Protein AF-A0A848UQY7-F1 (afdb_monomer_lite)

pLDDT: mean 85.92, std 14.57, range [40.5, 96.62]

Radius of gyration: 12.93 Å; chains: 1; bounding box: 29×19×36 Å

Foldseek 3Di:
DPPPDDDDDDCPPPDFDKDWDWDDDPNDIDIDIDGDDD

Sequence (38 aa):
AENSKERTIDITTLPNGVYFLSIEYNGKRFNKRIIKED

Structure (mmCIF, N/CA/C/O backbone):
data_AF-A0A848UQY7-F1
#
_entry.id   AF-A0A848UQY7-F1
#
loop_
_atom_site.group_PDB
_atom_site.id
_atom_site.type_symbol
_atom_site.label_atom_id
_atom_site.label_alt_id
_atom_site.label_comp_id
_atom_site.label_asym_id
_atom_site.label_entity_id
_atom_site.label_seq_id
_atom_site.pdbx_PDB_ins_code
_atom_site.Cartn_x
_atom_site.Cartn_y
_atom_site.Cartn_z
_atom_site.occupancy
_atom_site.B_iso_or_equiv
_atom_site.auth_seq_id
_atom_site.auth_comp_id
_atom_site.auth_asym_id
_atom_site.auth_atom_id
_atom_site.pdbx_PDB_model_num
ATOM 1 N N . ALA A 1 1 ? -3.984 -8.035 27.501 1.00 40.50 1 ALA A N 1
ATOM 2 C CA . ALA A 1 1 ? -3.910 -6.774 26.742 1.00 40.50 1 ALA A CA 1
ATOM 3 C C . ALA A 1 1 ? -3.696 -7.142 25.284 1.00 40.50 1 ALA A C 1
ATOM 5 O O . ALA A 1 1 ? -2.586 -7.483 24.901 1.00 40.50 1 ALA A O 1
ATOM 6 N N . GLU A 1 2 ? -4.776 -7.226 24.514 1.00 45.50 2 GLU A N 1
ATOM 7 C CA . GLU A 1 2 ? -4.710 -7.565 23.092 1.00 45.50 2 GLU A CA 1
ATOM 8 C C . GLU A 1 2 ? -4.315 -6.287 22.347 1.00 45.50 2 GLU A C 1
ATOM 10 O O . GLU A 1 2 ? -5.093 -5.336 22.285 1.00 45.50 2 GLU A O 1
ATOM 15 N N . ASN A 1 3 ? -3.060 -6.209 21.897 1.00 53.78 3 ASN A N 1
ATOM 16 C CA . ASN A 1 3 ? -2.553 -5.067 21.144 1.00 53.78 3 ASN A CA 1
ATOM 17 C C . ASN A 1 3 ? -3.323 -5.006 19.819 1.00 53.78 3 ASN A C 1
ATOM 19 O O . ASN A 1 3 ? -3.105 -5.811 18.912 1.00 53.78 3 ASN A O 1
ATOM 23 N N . SER A 1 4 ? -4.323 -4.133 19.755 1.00 55.28 4 SER A N 1
ATOM 24 C CA . SER A 1 4 ? -5.271 -4.083 18.657 1.00 55.28 4 SER A CA 1
ATOM 25 C C . SER A 1 4 ? -4.581 -3.657 17.358 1.00 55.28 4 SER A C 1
ATOM 27 O O . SER A 1 4 ? -4.466 -2.471 17.066 1.00 55.28 4 SER A O 1
ATOM 29 N N . LYS A 1 5 ? -4.264 -4.678 16.551 1.00 64.88 5 LYS A N 1
ATOM 30 C CA . LYS A 1 5 ? -4.284 -4.706 15.079 1.00 64.88 5 LYS A CA 1
ATOM 31 C C . LYS A 1 5 ? -3.147 -3.975 14.360 1.00 64.88 5 LYS A C 1
ATOM 33 O O . LYS A 1 5 ? -3.397 -3.121 13.512 1.00 64.88 5 LYS A O 1
ATOM 38 N N . GLU A 1 6 ? -1.910 -4.406 14.582 1.00 71.81 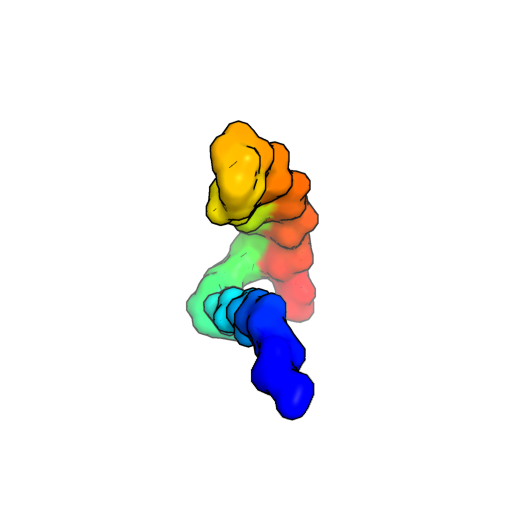6 GLU A N 1
ATOM 39 C CA . GLU A 1 6 ? -0.896 -4.260 13.533 1.00 71.81 6 GLU A CA 1
ATOM 40 C C . GLU A 1 6 ? -1.313 -5.129 12.329 1.00 71.81 6 GLU A C 1
ATOM 42 O O . GLU A 1 6 ? -1.542 -6.331 12.465 1.00 71.81 6 GLU A O 1
ATOM 47 N N . ARG A 1 7 ? -1.503 -4.508 11.159 1.00 75.69 7 ARG A N 1
ATOM 48 C CA . ARG A 1 7 ? -1.735 -5.210 9.889 1.00 75.69 7 ARG A CA 1
ATOM 49 C C . ARG A 1 7 ? -0.543 -4.963 8.983 1.00 75.69 7 ARG A C 1
ATOM 51 O O . ARG A 1 7 ? -0.343 -3.841 8.521 1.00 75.69 7 ARG A O 1
ATOM 58 N N . THR A 1 8 ? 0.206 -6.020 8.711 1.00 83.75 8 THR A N 1
ATOM 59 C CA . THR A 1 8 ? 1.310 -5.990 7.755 1.00 83.75 8 THR A CA 1
ATOM 60 C C . THR A 1 8 ? 0.768 -6.177 6.344 1.00 83.75 8 THR A C 1
ATOM 62 O O . THR A 1 8 ? -0.047 -7.064 6.097 1.00 83.75 8 THR A O 1
ATOM 65 N N . ILE A 1 9 ? 1.214 -5.327 5.423 1.00 85.69 9 ILE A N 1
ATOM 66 C CA . ILE A 1 9 ? 0.930 -5.450 3.993 1.00 85.69 9 ILE A CA 1
ATOM 67 C C . ILE A 1 9 ? 2.230 -5.887 3.335 1.00 85.69 9 ILE A C 1
ATOM 69 O O . ILE A 1 9 ? 3.202 -5.132 3.333 1.00 85.69 9 ILE A O 1
ATOM 73 N N . ASP A 1 10 ? 2.243 -7.109 2.815 1.00 89.06 10 ASP A N 1
ATOM 74 C CA . ASP A 1 10 ? 3.379 -7.634 2.071 1.00 89.06 10 ASP A CA 1
ATOM 75 C C . ASP A 1 10 ? 3.343 -7.112 0.627 1.00 89.06 10 ASP A C 1
ATOM 77 O O . ASP A 1 10 ? 2.345 -7.265 -0.077 1.00 89.06 10 ASP A O 1
ATOM 81 N N . ILE A 1 11 ? 4.429 -6.460 0.210 1.00 88.81 11 ILE A N 1
ATOM 82 C CA . ILE A 1 11 ? 4.615 -5.906 -1.139 1.00 88.81 11 ILE A CA 1
ATOM 83 C C . ILE A 1 11 ? 5.795 -6.555 -1.874 1.00 88.81 11 ILE A C 1
ATOM 85 O O . ILE A 1 11 ? 6.187 -6.083 -2.938 1.00 88.81 11 ILE A O 1
ATOM 89 N N . THR A 1 12 ? 6.386 -7.614 -1.313 1.00 90.25 12 THR A N 1
ATOM 90 C CA . THR A 1 12 ? 7.612 -8.242 -1.837 1.00 90.25 12 THR A CA 1
ATOM 91 C C . THR A 1 12 ? 7.432 -8.835 -3.232 1.00 90.25 12 THR A C 1
ATOM 93 O O . THR A 1 12 ? 8.357 -8.803 -4.036 1.00 90.25 12 THR A O 1
ATOM 96 N N . THR A 1 13 ? 6.231 -9.320 -3.547 1.00 92.88 13 THR A N 1
ATOM 97 C CA . THR A 1 13 ? 5.889 -9.895 -4.858 1.00 92.88 13 THR A CA 1
ATOM 98 C C . THR A 1 13 ? 5.504 -8.848 -5.902 1.00 92.88 13 THR A C 1
ATOM 100 O O . THR A 1 13 ? 5.301 -9.189 -7.068 1.00 92.88 13 THR A O 1
ATOM 103 N N . LEU A 1 14 ? 5.388 -7.576 -5.507 1.00 92.69 14 LEU A N 1
ATOM 104 C CA . LEU A 1 14 ? 5.030 -6.501 -6.420 1.00 92.69 14 LEU A CA 1
ATOM 105 C C . LEU A 1 14 ? 6.273 -5.990 -7.176 1.00 92.69 14 LEU A C 1
ATOM 107 O O . LEU A 1 14 ? 7.353 -5.898 -6.586 1.00 92.69 14 LEU A O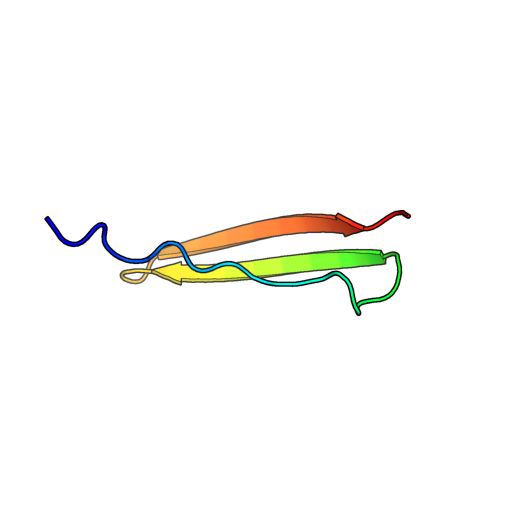 1
ATOM 111 N N . PRO A 1 15 ? 6.144 -5.616 -8.464 1.00 96.12 15 PRO A N 1
ATOM 112 C CA . PRO A 1 15 ? 7.241 -5.030 -9.231 1.00 96.12 15 PRO A CA 1
ATOM 113 C C . PRO A 1 15 ? 7.784 -3.736 -8.618 1.00 96.12 15 PRO A C 1
ATOM 115 O O . PRO A 1 15 ? 7.097 -3.049 -7.857 1.00 96.12 15 PRO A O 1
ATOM 118 N N . ASN A 1 16 ? 8.989 -3.337 -9.015 1.00 96.62 16 ASN A N 1
ATOM 119 C CA . ASN A 1 16 ? 9.483 -2.001 -8.692 1.00 96.62 16 ASN A CA 1
ATOM 120 C C . ASN A 1 16 ? 8.581 -0.930 -9.306 1.00 96.62 16 ASN A C 1
ATOM 122 O O . ASN A 1 16 ? 8.094 -1.062 -10.430 1.00 96.62 16 ASN A O 1
ATOM 126 N N . GLY A 1 17 ? 8.319 0.116 -8.534 1.00 96.06 17 GLY A N 1
ATOM 127 C CA . GLY A 1 17 ? 7.356 1.137 -8.903 1.00 96.06 17 GLY A CA 1
ATOM 128 C C . GLY A 1 17 ? 6.839 1.938 -7.718 1.00 96.06 17 GLY A C 1
ATOM 129 O O . GLY A 1 17 ? 7.272 1.791 -6.574 1.00 96.06 17 GLY A O 1
ATOM 130 N N . VAL A 1 18 ? 5.887 2.818 -8.018 1.00 96.19 18 VAL A N 1
ATOM 131 C CA . VAL A 1 18 ? 5.268 3.714 -7.039 1.00 96.19 18 VAL A CA 1
ATOM 132 C C . VAL A 1 18 ? 3.885 3.193 -6.668 1.00 96.19 18 VAL A C 1
ATOM 134 O O . VAL A 1 18 ? 3.022 3.026 -7.525 1.00 96.19 18 VAL A O 1
ATOM 137 N N . TYR A 1 19 ? 3.661 3.003 -5.371 1.00 94.69 19 TYR A N 1
ATOM 138 C CA . TYR A 1 19 ? 2.417 2.503 -4.797 1.00 94.69 19 TYR A CA 1
ATOM 139 C C . TYR A 1 19 ? 1.769 3.550 -3.894 1.00 94.69 19 TYR A C 1
ATOM 141 O O . TYR A 1 19 ? 2.443 4.308 -3.192 1.00 94.69 19 TYR A O 1
ATOM 149 N N . PHE A 1 20 ? 0.437 3.564 -3.875 1.00 94.44 20 PHE A N 1
ATOM 150 C CA . PHE A 1 20 ? -0.354 4.418 -2.993 1.00 94.44 20 PHE A CA 1
ATOM 151 C C . PHE A 1 20 ? -1.185 3.548 -2.058 1.00 94.44 20 PHE A C 1
ATOM 153 O O . PHE A 1 20 ? -2.186 2.957 -2.457 1.00 94.44 20 PHE A O 1
ATOM 160 N N . LEU A 1 21 ? -0.782 3.490 -0.793 1.00 93.12 21 LEU A N 1
ATOM 161 C CA . LEU A 1 21 ? -1.541 2.825 0.253 1.00 93.12 21 LEU A CA 1
ATOM 162 C C . LEU A 1 21 ? -2.600 3.786 0.797 1.00 93.12 21 LEU A C 1
ATOM 164 O O . LEU A 1 21 ? -2.256 4.845 1.319 1.00 93.12 21 LEU A O 1
ATOM 168 N N . SER A 1 22 ? -3.875 3.411 0.690 1.00 93.44 22 SER A N 1
ATOM 169 C CA . SER A 1 22 ? -5.003 4.107 1.322 1.00 93.44 22 SER A CA 1
ATOM 170 C C . SER A 1 22 ? -5.578 3.242 2.439 1.00 93.44 22 SER A C 1
ATOM 172 O O . SER A 1 22 ? -5.963 2.103 2.190 1.00 93.44 22 SER A O 1
ATOM 174 N N . ILE A 1 23 ? -5.666 3.780 3.653 1.00 91.12 23 ILE A N 1
ATOM 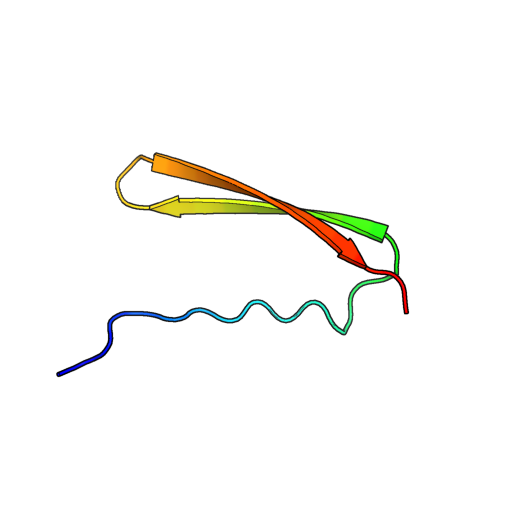175 C CA . ILE A 1 23 ? -6.305 3.123 4.798 1.00 91.12 23 ILE A CA 1
ATOM 176 C C . ILE A 1 23 ? -7.435 4.018 5.296 1.00 91.12 23 ILE A C 1
ATOM 178 O O . ILE A 1 23 ? -7.245 5.221 5.476 1.00 91.12 23 ILE A O 1
ATOM 182 N N . GLU A 1 24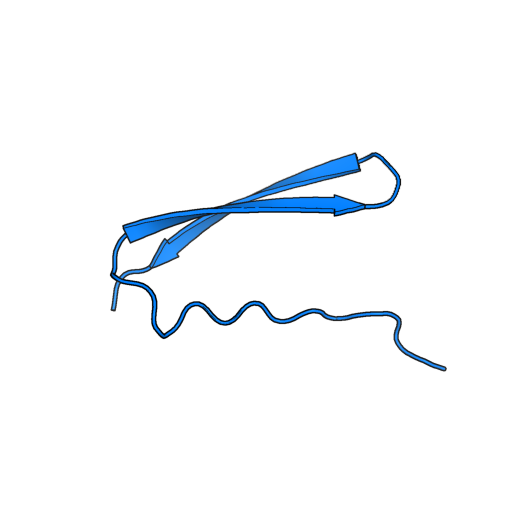 ? -8.597 3.424 5.546 1.00 92.94 24 GLU A N 1
ATOM 183 C CA . GLU A 1 24 ? -9.716 4.082 6.214 1.00 92.94 24 GLU A CA 1
ATOM 184 C C . GLU A 1 24 ? -9.883 3.514 7.624 1.00 92.94 24 GLU A C 1
ATOM 186 O O . GLU A 1 24 ? -9.942 2.298 7.816 1.00 92.94 24 GLU A O 1
ATOM 191 N N . TYR A 1 25 ? -9.931 4.397 8.619 1.00 87.00 25 TYR A N 1
ATOM 192 C CA . TYR A 1 25 ? -10.141 4.027 10.013 1.00 87.00 25 TYR A CA 1
ATOM 193 C C . TYR A 1 25 ? -10.994 5.083 10.714 1.00 87.00 25 TYR A C 1
ATOM 195 O O . TYR A 1 25 ? -10.649 6.265 10.711 1.00 87.00 25 TYR A O 1
ATOM 203 N N . ASN A 1 26 ? -12.112 4.656 11.309 1.00 92.00 26 ASN A N 1
ATOM 204 C CA . ASN A 1 26 ? -13.083 5.522 11.992 1.00 92.00 26 ASN A CA 1
ATOM 205 C C . ASN A 1 26 ? -13.492 6.756 11.159 1.00 92.00 26 ASN A C 1
ATOM 207 O O . ASN A 1 26 ? -13.493 7.879 11.659 1.00 92.00 26 ASN A O 1
ATOM 211 N N . GLY A 1 27 ? -13.782 6.557 9.866 1.00 94.00 27 GLY A N 1
ATOM 212 C CA . GLY A 1 27 ? -14.192 7.622 8.940 1.00 94.00 27 GLY A CA 1
ATOM 213 C C . GLY A 1 27 ? -13.069 8.573 8.509 1.00 94.00 27 GLY A C 1
ATOM 214 O O . GLY A 1 27 ? -13.313 9.515 7.758 1.00 94.00 27 GLY A O 1
ATOM 215 N N . LYS A 1 28 ? -11.828 8.342 8.955 1.00 94.38 28 LYS A N 1
ATOM 216 C CA . LYS A 1 28 ? -10.654 9.112 8.544 1.00 94.38 28 LYS A CA 1
ATOM 217 C C . LYS A 1 28 ? -9.817 8.312 7.553 1.00 94.38 28 LYS A C 1
ATOM 219 O O . LYS A 1 28 ? -9.483 7.153 7.798 1.00 94.38 28 LYS A O 1
ATOM 224 N N . ARG A 1 29 ? -9.444 8.957 6.445 1.00 94.06 29 ARG A N 1
ATOM 225 C CA . ARG A 1 29 ? -8.597 8.371 5.404 1.00 94.06 29 ARG A CA 1
ATOM 226 C C . ARG A 1 29 ? -7.148 8.815 5.563 1.00 94.06 29 ARG A C 1
ATOM 228 O O . ARG A 1 29 ? -6.862 10.003 5.703 1.00 94.06 29 ARG A O 1
ATOM 235 N N . PHE A 1 30 ? -6.243 7.852 5.495 1.00 91.50 30 PHE A N 1
ATOM 236 C CA . PHE A 1 30 ? -4.801 8.040 5.537 1.00 91.50 30 PHE A CA 1
ATOM 237 C C . PHE A 1 30 ? -4.211 7.508 4.242 1.00 91.50 30 PHE A C 1
ATOM 239 O O . PHE A 1 30 ? -4.525 6.393 3.829 1.00 91.50 30 PHE A O 1
ATOM 246 N N . ASN A 1 31 ? -3.350 8.300 3.612 1.00 94.06 31 ASN A N 1
ATOM 247 C CA . ASN A 1 31 ? -2.699 7.922 2.368 1.00 94.06 31 ASN A CA 1
ATOM 248 C C . ASN A 1 31 ? -1.183 7.942 2.566 1.00 94.06 31 ASN A C 1
ATOM 250 O O . ASN A 1 31 ? -0.646 8.879 3.156 1.00 94.06 31 ASN A O 1
ATOM 254 N N . LYS A 1 32 ? -0.493 6.928 2.047 1.00 93.44 32 LYS A N 1
ATOM 255 C CA . LYS A 1 32 ? 0.967 6.828 2.063 1.00 93.44 32 LYS A CA 1
ATOM 256 C C . LYS A 1 32 ? 1.470 6.478 0.668 1.00 93.44 32 LYS A C 1
ATOM 258 O O . LYS A 1 32 ? 1.017 5.501 0.077 1.00 93.44 32 LYS A O 1
ATOM 263 N N . ARG A 1 33 ? 2.422 7.262 0.159 1.00 95.00 33 ARG A N 1
ATOM 264 C CA . ARG A 1 33 ? 3.178 6.921 -1.052 1.00 95.00 33 ARG A CA 1
ATOM 265 C C . ARG A 1 33 ? 4.345 6.018 -0.665 1.00 95.00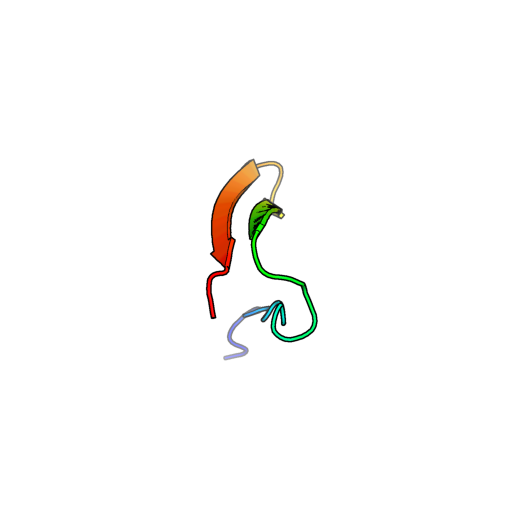 33 ARG A C 1
ATOM 267 O O . ARG A 1 33 ? 5.068 6.327 0.280 1.00 95.00 33 ARG A O 1
ATOM 274 N N . ILE A 1 34 ? 4.513 4.922 -1.388 1.00 94.38 34 ILE A N 1
ATOM 275 C CA . ILE A 1 34 ? 5.575 3.937 -1.196 1.00 94.38 34 ILE A CA 1
ATOM 276 C C . ILE A 1 34 ? 6.325 3.833 -2.521 1.00 94.38 34 ILE A C 1
ATOM 278 O O . ILE A 1 34 ? 5.703 3.704 -3.572 1.00 94.38 34 ILE A O 1
ATOM 282 N N . ILE A 1 35 ? 7.648 3.932 -2.470 1.00 94.94 35 ILE A N 1
ATOM 283 C CA . ILE A 1 35 ? 8.523 3.710 -3.620 1.00 94.94 35 ILE A CA 1
ATOM 284 C C . ILE A 1 35 ? 9.184 2.356 -3.376 1.00 94.94 35 ILE A C 1
ATOM 286 O O . ILE A 1 35 ? 9.820 2.179 -2.337 1.00 94.94 35 ILE A O 1
ATOM 290 N N . LYS A 1 36 ? 8.957 1.397 -4.276 1.00 93.38 36 LYS A N 1
ATOM 291 C CA . LYS A 1 36 ? 9.644 0.108 -4.273 1.00 93.38 36 LYS A CA 1
ATOM 292 C C . LYS A 1 36 ? 10.709 0.140 -5.358 1.00 93.38 36 LYS A C 1
ATOM 294 O O . LYS A 1 36 ? 10.383 0.194 -6.542 1.00 93.38 36 LYS A O 1
ATOM 299 N N . GLU A 1 37 ? 11.952 0.103 -4.925 1.00 91.50 37 GLU A N 1
ATOM 300 C CA . GLU A 1 37 ? 13.142 -0.035 -5.751 1.00 91.50 37 GLU A CA 1
ATOM 301 C C . GLU A 1 37 ? 13.948 -1.151 -5.076 1.00 91.50 37 GLU A C 1
ATOM 303 O O . GLU A 1 37 ? 14.240 -1.038 -3.885 1.00 91.50 37 GLU A O 1
ATOM 308 N N . ASP A 1 38 ? 14.158 -2.267 -5.782 1.00 80.12 38 ASP A N 1
ATOM 309 C CA . ASP A 1 38 ? 15.067 -3.339 -5.337 1.00 80.12 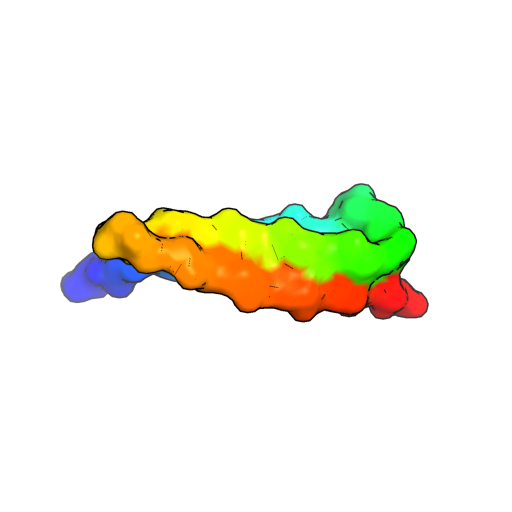38 ASP A CA 1
ATOM 310 C C . ASP A 1 38 ? 16.529 -2.904 -5.494 1.00 80.12 38 ASP A C 1
ATOM 312 O O . ASP A 1 38 ? 16.822 -2.195 -6.489 1.00 80.12 38 ASP A O 1
#

Secondary structure (DSSP, 8-state):
-----------TTSPSEEEEEEEEETTEEEEEEEEE--